Protein AF-A0A353RKW2-F1 (afdb_monomer_lite)

Sequence (80 aa):
MKFKNNRTPFVTTILGITSLVLLFCSCNHSNQEYEPAFPLGEFVRPRYVNPIIVPDTTVLFHCPMNNSDVFWEKGDVFNP

Structure (mmCIF, N/CA/C/O backbone):
data_AF-A0A353RKW2-F1
#
_entry.id   AF-A0A353RKW2-F1
#
loop_
_atom_site.group_PDB
_atom_site.id
_atom_site.type_symbol
_atom_site.label_atom_id
_atom_site.label_alt_id
_atom_site.label_comp_id
_atom_site.label_asym_id
_atom_site.label_entity_id
_atom_site.label_seq_id
_atom_site.pdbx_PDB_ins_code
_atom_site.Cartn_x
_atom_site.Cartn_y
_atom_site.Cartn_z
_atom_site.occupancy
_atom_site.B_iso_or_equiv
_atom_site.auth_seq_id
_atom_site.auth_comp_id
_atom_site.auth_asym_id
_atom_site.auth_atom_id
_atom_site.pdbx_PDB_model_num
ATOM 1 N N . MET A 1 1 ? 26.856 -5.549 -86.699 1.00 40.09 1 MET A N 1
ATOM 2 C CA . MET A 1 1 ? 26.086 -6.277 -85.667 1.00 40.09 1 MET A CA 1
ATOM 3 C C . MET A 1 1 ? 26.718 -5.968 -84.309 1.00 40.09 1 MET A C 1
ATOM 5 O O . MET A 1 1 ? 27.832 -6.407 -84.066 1.00 40.09 1 MET A O 1
ATOM 9 N N . LYS A 1 2 ? 26.113 -5.093 -83.487 1.00 47.28 2 LYS A N 1
ATOM 10 C CA . LYS A 1 2 ? 26.665 -4.729 -82.166 1.00 47.28 2 LYS A CA 1
ATOM 11 C C . LYS A 1 2 ? 26.133 -5.707 -81.117 1.00 47.28 2 LYS A C 1
ATOM 13 O O . LYS A 1 2 ? 24.940 -5.693 -80.829 1.00 47.28 2 LYS A O 1
ATOM 18 N N . PHE A 1 3 ? 27.002 -6.546 -80.560 1.00 53.12 3 PHE A N 1
ATOM 19 C CA . PHE A 1 3 ? 26.662 -7.414 -79.432 1.00 53.12 3 PHE A CA 1
ATOM 20 C C . PHE A 1 3 ? 26.449 -6.548 -78.184 1.00 53.12 3 PHE A C 1
ATOM 22 O O . PHE A 1 3 ? 27.397 -5.986 -77.638 1.00 53.12 3 PHE A O 1
ATOM 29 N N . LYS A 1 4 ? 25.194 -6.389 -77.746 1.00 58.44 4 LYS A N 1
ATOM 30 C CA . LYS A 1 4 ? 24.889 -5.801 -76.436 1.00 58.44 4 LYS A CA 1
ATOM 31 C C . LYS A 1 4 ? 25.358 -6.781 -75.357 1.00 58.44 4 LYS A C 1
ATOM 33 O O . LYS A 1 4 ? 24.928 -7.931 -75.323 1.00 58.44 4 LYS A O 1
ATOM 38 N N . ASN A 1 5 ? 26.277 -6.331 -74.506 1.00 61.28 5 ASN A N 1
ATOM 39 C CA . ASN A 1 5 ? 26.791 -7.112 -73.386 1.00 61.28 5 ASN A CA 1
ATOM 40 C C . ASN A 1 5 ? 25.739 -7.162 -72.266 1.00 61.28 5 ASN A C 1
ATOM 42 O O . ASN A 1 5 ? 25.667 -6.265 -71.433 1.00 61.28 5 ASN A O 1
ATOM 46 N N . ASN A 1 6 ? 24.932 -8.223 -72.243 1.00 58.75 6 ASN A N 1
ATOM 47 C CA . ASN A 1 6 ? 23.859 -8.429 -71.261 1.00 58.75 6 ASN A CA 1
ATOM 48 C C . ASN A 1 6 ? 24.362 -8.773 -69.841 1.00 58.75 6 ASN A C 1
ATOM 50 O O . ASN A 1 6 ? 23.550 -9.002 -68.949 1.00 58.75 6 ASN A O 1
ATOM 54 N N . ARG A 1 7 ? 25.684 -8.803 -69.603 1.00 59.56 7 ARG A N 1
ATOM 55 C CA . ARG A 1 7 ? 26.264 -9.089 -68.278 1.00 59.56 7 ARG A CA 1
ATOM 56 C C . ARG A 1 7 ? 26.161 -7.910 -67.306 1.00 59.56 7 ARG A C 1
ATOM 58 O O . ARG A 1 7 ? 26.057 -8.131 -66.108 1.00 59.56 7 ARG A O 1
ATOM 65 N N . THR A 1 8 ? 26.161 -6.670 -67.796 1.00 60.00 8 THR A N 1
ATOM 66 C CA . THR A 1 8 ? 26.110 -5.471 -66.944 1.00 60.00 8 THR A CA 1
ATOM 67 C C . THR A 1 8 ? 24.766 -5.244 -66.238 1.00 60.00 8 THR A C 1
ATOM 69 O O . THR A 1 8 ? 24.816 -5.017 -65.031 1.00 60.00 8 THR A O 1
ATOM 72 N N . PRO A 1 9 ? 23.576 -5.367 -66.876 1.00 63.44 9 PRO A N 1
ATOM 73 C CA . PRO A 1 9 ? 22.308 -5.152 -66.176 1.00 63.44 9 PRO A CA 1
ATOM 74 C C . PRO A 1 9 ? 22.053 -6.219 -65.108 1.00 63.44 9 PRO A C 1
ATOM 76 O O . PRO A 1 9 ? 21.572 -5.887 -64.033 1.00 63.44 9 PRO A O 1
ATOM 79 N N . PHE A 1 10 ? 22.433 -7.474 -65.380 1.00 70.25 10 PHE A N 1
ATOM 80 C CA . PHE A 1 10 ? 22.252 -8.608 -64.470 1.00 70.25 10 PHE A CA 1
ATOM 81 C C . PHE A 1 10 ? 23.083 -8.468 -63.187 1.00 70.25 10 PHE A C 1
ATOM 83 O O . PHE A 1 10 ? 22.593 -8.722 -62.091 1.00 70.25 10 PHE A O 1
ATOM 90 N N . VAL A 1 11 ? 24.328 -7.998 -63.307 1.00 72.56 11 VAL A N 1
ATOM 91 C CA . VAL A 1 11 ? 25.193 -7.737 -62.147 1.00 72.56 11 VAL A CA 1
ATOM 92 C C . VAL A 1 11 ? 24.679 -6.542 -61.337 1.00 72.56 11 VAL A C 1
ATOM 94 O O . VAL A 1 11 ? 24.684 -6.594 -60.109 1.00 72.56 11 VAL A O 1
ATOM 97 N N . THR A 1 12 ? 24.171 -5.493 -61.995 1.00 71.12 12 THR A N 1
ATOM 98 C CA . THR A 1 12 ? 23.602 -4.330 -61.294 1.00 71.12 12 THR A CA 1
ATOM 99 C C . THR A 1 12 ? 22.294 -4.642 -60.567 1.00 71.12 12 THR A C 1
ATOM 101 O O . THR A 1 12 ? 22.091 -4.132 -59.468 1.00 71.12 12 THR A O 1
ATOM 104 N N . THR A 1 13 ? 21.426 -5.505 -61.112 1.00 73.94 13 THR A N 1
ATOM 105 C CA . THR A 1 13 ? 20.219 -5.949 -60.395 1.00 73.94 13 THR A CA 1
ATOM 106 C C . THR A 1 13 ? 20.561 -6.836 -59.210 1.00 73.94 13 THR A C 1
ATOM 108 O O . THR A 1 13 ? 19.969 -6.658 -58.151 1.00 73.94 13 THR A O 1
ATOM 111 N N . ILE A 1 14 ? 21.539 -7.738 -59.341 1.00 80.00 14 ILE A N 1
ATOM 112 C CA . ILE A 1 14 ? 21.998 -8.559 -58.212 1.00 80.00 14 ILE A CA 1
ATOM 113 C C . ILE A 1 14 ? 22.553 -7.674 -57.091 1.00 80.00 14 ILE A C 1
ATOM 115 O O . ILE A 1 14 ? 22.136 -7.828 -55.947 1.00 80.00 14 ILE A O 1
ATOM 119 N N . LEU A 1 15 ? 23.415 -6.703 -57.417 1.00 77.19 15 LEU A N 1
ATOM 120 C CA . LEU A 1 15 ? 23.965 -5.758 -56.438 1.00 77.19 15 LEU A CA 1
ATOM 121 C C . LEU A 1 15 ? 22.868 -4.935 -55.741 1.00 77.19 15 LEU A C 1
ATOM 123 O O . LEU A 1 15 ? 22.890 -4.782 -54.518 1.00 77.19 15 LEU A O 1
ATOM 127 N N . GLY A 1 16 ? 21.873 -4.461 -56.496 1.00 80.38 16 GLY A N 1
ATOM 128 C CA . GLY A 1 16 ? 20.726 -3.734 -55.946 1.00 80.38 16 GLY A CA 1
ATOM 129 C C . GLY A 1 16 ? 19.878 -4.583 -54.994 1.00 80.38 16 GLY A C 1
ATOM 130 O O . GLY A 1 16 ? 19.540 -4.128 -53.903 1.00 80.38 16 GLY A O 1
ATOM 131 N N . ILE A 1 17 ? 19.598 -5.839 -55.358 1.00 82.75 17 ILE A N 1
ATOM 132 C CA . ILE A 1 17 ? 18.854 -6.780 -54.506 1.00 82.75 17 ILE A CA 1
ATOM 133 C C . ILE A 1 17 ? 19.648 -7.089 -53.230 1.00 82.75 17 ILE A C 1
ATOM 135 O O . ILE A 1 17 ? 19.081 -7.059 -52.141 1.00 82.75 17 ILE A O 1
ATOM 139 N N . THR A 1 18 ? 20.963 -7.318 -53.329 1.00 80.44 18 THR A N 1
ATOM 140 C CA . THR A 1 18 ? 21.800 -7.576 -52.144 1.00 80.44 18 THR A CA 1
ATOM 141 C C . THR A 1 18 ? 21.848 -6.386 -51.187 1.00 80.44 18 THR A C 1
ATOM 143 O O . THR A 1 18 ? 21.782 -6.576 -49.976 1.00 80.44 18 THR A O 1
ATOM 146 N N . SER A 1 19 ? 21.894 -5.156 -51.709 1.00 78.56 19 SER A N 1
ATOM 147 C CA . SER A 1 19 ? 21.855 -3.945 -50.885 1.00 78.56 19 SER A CA 1
ATOM 148 C C . SER A 1 19 ? 20.512 -3.790 -50.169 1.00 78.56 19 SER A C 1
ATOM 150 O O . SER A 1 19 ? 20.492 -3.441 -48.992 1.00 78.56 19 SER A O 1
ATOM 152 N N . LEU A 1 20 ? 19.403 -4.103 -50.844 1.00 78.12 20 LEU A N 1
ATOM 153 C CA . LEU A 1 20 ? 18.064 -4.030 -50.265 1.00 78.12 20 LEU A CA 1
ATOM 154 C C . LEU A 1 20 ? 17.864 -5.058 -49.139 1.00 78.12 20 LEU A C 1
ATOM 156 O O . LEU A 1 20 ? 17.317 -4.718 -48.096 1.00 78.12 20 LEU A O 1
ATOM 160 N N . VAL A 1 21 ? 18.360 -6.288 -49.308 1.00 80.31 21 VAL A N 1
ATOM 161 C CA . VAL A 1 21 ? 18.287 -7.346 -48.280 1.00 80.31 21 VAL A CA 1
ATOM 162 C C . VAL A 1 21 ? 19.064 -6.964 -47.014 1.00 80.31 21 VAL A C 1
ATOM 164 O O . VAL A 1 21 ? 18.581 -7.194 -45.907 1.00 80.31 21 VAL A O 1
ATOM 167 N N . LEU A 1 22 ? 20.229 -6.324 -47.155 1.00 73.06 22 LEU A N 1
ATOM 168 C CA . LEU A 1 22 ? 21.030 -5.871 -46.012 1.00 73.06 22 LEU A CA 1
ATOM 169 C C . LEU A 1 22 ? 20.339 -4.764 -45.195 1.00 73.06 22 LEU A C 1
ATOM 171 O O . LEU A 1 22 ? 20.529 -4.711 -43.982 1.00 73.06 22 LEU A O 1
ATOM 175 N N . LEU A 1 23 ? 19.501 -3.920 -45.815 1.00 72.44 23 LEU A N 1
ATOM 176 C CA . LEU A 1 23 ? 18.724 -2.899 -45.096 1.00 72.44 23 LEU A CA 1
ATOM 177 C C . LEU A 1 23 ? 17.619 -3.491 -44.204 1.00 72.44 23 LEU A C 1
ATOM 179 O O . LEU A 1 23 ? 17.313 -2.911 -43.165 1.00 72.44 23 LEU A O 1
ATOM 183 N N . PHE A 1 24 ? 17.036 -4.636 -44.572 1.00 68.62 24 PHE A N 1
ATOM 184 C CA . PHE A 1 24 ? 15.944 -5.261 -43.811 1.00 68.62 24 PHE A CA 1
ATOM 185 C C . PHE A 1 24 ? 16.414 -6.156 -42.647 1.00 68.62 24 PHE A C 1
ATOM 187 O O . PHE A 1 24 ? 15.596 -6.533 -41.813 1.00 68.62 24 PHE A O 1
ATOM 194 N N . CYS A 1 25 ? 17.712 -6.462 -42.539 1.00 67.50 25 CYS A N 1
ATOM 195 C CA . CYS A 1 25 ? 18.261 -7.335 -41.487 1.00 67.50 25 CYS A CA 1
ATOM 196 C C . CYS A 1 25 ? 18.795 -6.610 -40.231 1.00 67.50 25 CYS A C 1
ATOM 198 O O . CYS A 1 25 ? 19.290 -7.274 -39.323 1.00 67.50 25 CYS A O 1
ATOM 200 N N . SER A 1 26 ? 18.712 -5.278 -40.130 1.00 66.69 26 SER A N 1
ATOM 201 C CA . SER A 1 26 ? 19.373 -4.522 -39.041 1.00 66.69 26 SER A CA 1
ATOM 202 C C . SER A 1 26 ? 18.547 -4.308 -37.762 1.00 66.69 26 SER A C 1
ATOM 204 O O . SER A 1 26 ? 18.967 -3.561 -36.880 1.00 66.69 26 SER A O 1
ATOM 206 N N . CYS A 1 27 ? 17.403 -4.971 -37.589 1.00 66.81 27 CYS A N 1
ATOM 207 C CA . CYS A 1 27 ? 16.633 -4.880 -36.344 1.00 66.81 27 CYS A CA 1
ATOM 208 C C . CYS A 1 27 ? 17.128 -5.892 -35.297 1.00 66.81 27 CYS A C 1
ATOM 210 O O . CYS A 1 27 ? 16.466 -6.888 -35.026 1.00 66.81 27 CYS A O 1
ATOM 212 N N . ASN A 1 28 ? 18.275 -5.619 -34.671 1.00 67.06 28 ASN A N 1
ATOM 213 C CA . ASN A 1 28 ? 18.668 -6.300 -33.436 1.00 67.06 28 ASN A CA 1
ATOM 214 C C . ASN A 1 28 ? 18.113 -5.519 -32.240 1.00 67.06 28 ASN A C 1
ATOM 216 O O . ASN A 1 28 ? 18.752 -4.595 -31.743 1.00 67.06 28 ASN A O 1
ATOM 220 N N . HIS A 1 29 ? 16.910 -5.870 -31.782 1.00 64.38 29 HIS A N 1
ATOM 221 C CA . HIS A 1 29 ? 16.471 -5.476 -30.445 1.00 64.38 29 HIS A CA 1
ATOM 222 C C . HIS A 1 29 ? 17.162 -6.411 -29.451 1.00 64.38 29 HIS A C 1
ATOM 224 O O . HIS A 1 29 ? 16.671 -7.507 -29.179 1.00 64.38 29 HIS A O 1
ATOM 230 N N . SER A 1 30 ? 18.337 -6.023 -28.954 1.00 65.94 30 SER A N 1
ATOM 231 C CA . SER A 1 30 ? 18.873 -6.676 -27.767 1.00 65.94 30 SER A CA 1
ATOM 232 C C . SER A 1 30 ? 17.966 -6.280 -26.605 1.00 65.94 30 SER A C 1
ATOM 234 O O . SER A 1 30 ? 18.012 -5.156 -26.111 1.00 65.94 30 SER A O 1
ATOM 236 N N . ASN A 1 31 ? 17.106 -7.205 -26.179 1.00 64.94 31 ASN A N 1
ATOM 237 C CA . ASN A 1 31 ? 16.616 -7.162 -24.810 1.00 64.94 31 ASN A CA 1
ATOM 238 C C . ASN A 1 31 ? 17.870 -7.307 -23.948 1.00 64.94 31 ASN A C 1
ATOM 240 O O . ASN A 1 31 ? 18.428 -8.397 -23.850 1.00 64.94 31 ASN A O 1
ATOM 244 N N . GLN A 1 32 ? 18.397 -6.189 -23.452 1.00 64.81 32 GLN A N 1
ATOM 245 C CA . GLN A 1 32 ? 19.443 -6.213 -22.442 1.00 64.81 32 GLN A CA 1
ATOM 246 C C . GLN A 1 32 ? 18.819 -6.913 -21.236 1.00 64.81 32 GLN A C 1
ATOM 248 O O . GLN A 1 32 ? 17.927 -6.365 -20.589 1.00 64.81 32 GLN A O 1
ATOM 253 N N . GLU A 1 33 ? 19.209 -8.165 -21.015 1.00 71.50 33 GLU A N 1
ATOM 254 C CA . GLU A 1 33 ? 18.845 -8.893 -19.811 1.00 71.50 33 GLU A CA 1
ATOM 255 C C . GLU A 1 33 ? 19.464 -8.135 -18.633 1.00 71.50 33 GLU A C 1
ATOM 257 O O . GLU A 1 33 ? 20.626 -7.726 -18.679 1.00 71.50 33 GLU A O 1
ATOM 262 N N . TYR A 1 34 ? 18.638 -7.808 -17.644 1.00 73.00 34 TYR A N 1
ATOM 263 C CA . TYR A 1 34 ? 19.056 -6.971 -16.530 1.00 73.00 34 TYR A CA 1
ATOM 264 C C . TYR A 1 34 ? 20.076 -7.724 -15.668 1.00 73.00 34 TYR A C 1
ATOM 266 O O . TYR A 1 34 ? 19.745 -8.748 -15.074 1.00 73.00 34 TYR A O 1
ATOM 274 N N . GLU A 1 35 ? 21.290 -7.183 -15.567 1.00 74.19 35 GLU A N 1
ATOM 275 C CA . GLU A 1 35 ? 22.352 -7.682 -14.689 1.00 74.19 35 GLU A CA 1
ATOM 276 C C . GLU A 1 35 ? 22.517 -6.724 -13.497 1.00 74.19 35 GLU A C 1
ATOM 278 O O . GLU A 1 35 ? 23.040 -5.615 -13.662 1.00 74.19 35 GLU A O 1
ATOM 283 N N . PRO A 1 36 ? 22.046 -7.090 -12.290 1.00 74.31 36 PRO A N 1
ATOM 284 C CA . PRO A 1 36 ? 22.165 -6.231 -11.119 1.00 74.31 36 PRO A CA 1
ATOM 285 C C . PRO A 1 36 ? 23.633 -6.040 -10.715 1.00 74.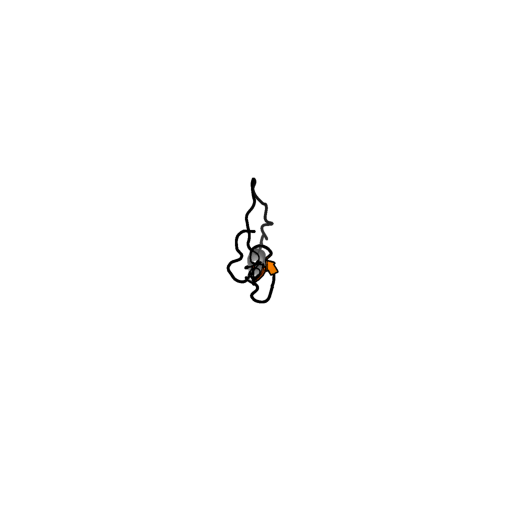31 36 PRO A C 1
ATOM 287 O O . PRO A 1 36 ? 24.354 -7.002 -10.452 1.00 74.31 36 PRO A O 1
ATOM 290 N N . ALA A 1 37 ? 24.067 -4.785 -10.587 1.00 75.31 37 ALA A N 1
ATOM 291 C CA . ALA A 1 37 ? 25.384 -4.457 -10.046 1.00 75.31 37 ALA A CA 1
ATOM 292 C C . ALA A 1 37 ? 25.393 -4.512 -8.503 1.00 75.31 37 ALA A C 1
ATOM 294 O O . ALA A 1 37 ? 24.452 -4.085 -7.834 1.00 75.31 37 ALA A O 1
ATOM 295 N N . PHE A 1 38 ? 26.483 -5.026 -7.926 1.00 79.25 38 PHE A N 1
ATOM 296 C CA . PHE A 1 38 ? 26.745 -5.034 -6.480 1.00 79.25 38 PHE A CA 1
ATOM 297 C C . PHE A 1 38 ? 26.902 -3.597 -5.930 1.00 79.25 38 PHE A C 1
ATOM 299 O O . PHE A 1 38 ? 27.478 -2.759 -6.628 1.00 79.25 38 PHE A O 1
ATOM 306 N N . PRO A 1 39 ? 26.489 -3.287 -4.678 1.00 79.69 39 PRO A N 1
ATOM 307 C CA . PRO A 1 39 ? 26.002 -4.191 -3.623 1.00 79.69 39 PRO A CA 1
ATOM 308 C C . PRO A 1 39 ? 24.489 -4.400 -3.571 1.00 79.69 39 PRO A C 1
ATOM 310 O O . PRO A 1 39 ? 24.029 -5.378 -2.990 1.00 79.69 39 PRO A O 1
ATOM 313 N N . LEU A 1 40 ? 23.723 -3.498 -4.169 1.00 81.81 40 LEU A N 1
ATOM 314 C CA . LEU A 1 40 ? 22.277 -3.585 -4.282 1.00 81.81 40 LEU A CA 1
ATOM 315 C C . LEU A 1 40 ? 21.927 -3.157 -5.699 1.00 81.81 40 LEU A C 1
ATOM 317 O O . LEU A 1 40 ? 22.330 -2.076 -6.131 1.00 81.81 40 LEU A O 1
ATOM 321 N N . GLY A 1 41 ? 21.193 -4.019 -6.399 1.00 82.12 41 GLY A N 1
ATOM 322 C CA . GLY A 1 41 ? 20.633 -3.679 -7.697 1.00 82.12 41 GLY A CA 1
ATOM 323 C C . GLY A 1 41 ? 19.622 -2.534 -7.599 1.00 82.12 41 GLY A C 1
ATOM 324 O O . GLY A 1 41 ? 19.342 -1.983 -6.533 1.00 82.12 41 GLY A O 1
ATOM 325 N N . GLU A 1 42 ? 19.038 -2.183 -8.735 1.00 84.88 42 GLU A N 1
ATOM 326 C CA . GLU A 1 42 ? 18.006 -1.160 -8.813 1.00 84.88 42 GLU A CA 1
ATOM 327 C C . GLU A 1 42 ? 16.732 -1.562 -8.058 1.00 84.88 42 GLU A C 1
ATOM 329 O O . GLU A 1 42 ? 16.280 -2.708 -8.092 1.00 84.88 42 GLU A O 1
ATOM 334 N N . PHE A 1 43 ? 16.092 -0.575 -7.433 1.00 89.75 43 PHE A N 1
ATOM 335 C CA . PHE A 1 43 ? 14.771 -0.726 -6.831 1.00 89.75 43 PHE A CA 1
ATOM 336 C C . PHE A 1 43 ? 13.704 -0.263 -7.824 1.00 89.75 43 PHE A C 1
ATOM 338 O O . PHE A 1 43 ? 13.287 0.899 -7.834 1.00 89.75 43 PHE A O 1
ATOM 345 N N . VAL A 1 44 ? 13.261 -1.182 -8.681 1.00 90.00 44 VAL A N 1
ATOM 346 C CA . VAL A 1 44 ? 12.228 -0.910 -9.686 1.00 90.00 44 VAL A CA 1
ATOM 347 C C . VAL A 1 44 ? 10.841 -1.070 -9.065 1.00 90.00 44 VAL A C 1
ATOM 349 O O . VAL A 1 44 ? 10.486 -2.135 -8.564 1.00 90.00 44 VAL A O 1
ATOM 352 N N . ARG A 1 45 ? 10.020 -0.015 -9.119 1.00 95.06 45 ARG A N 1
ATOM 353 C CA . ARG A 1 45 ? 8.618 -0.088 -8.680 1.00 95.06 45 ARG A CA 1
ATOM 354 C C . ARG A 1 45 ? 7.773 -0.7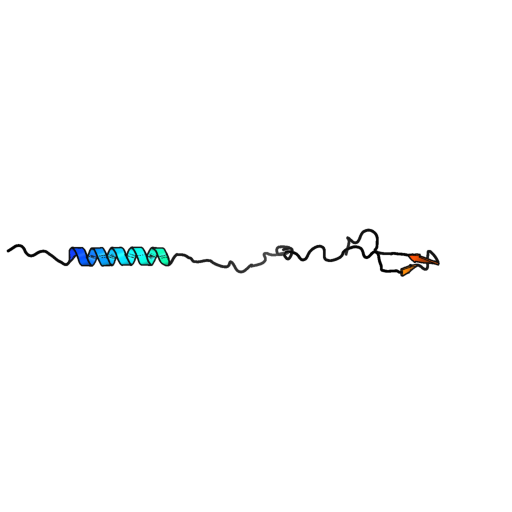75 -9.758 1.00 95.06 45 ARG A C 1
ATOM 356 O O . ARG A 1 45 ? 7.736 -0.266 -10.881 1.00 95.06 45 ARG A O 1
ATOM 363 N N . PRO A 1 46 ? 7.041 -1.856 -9.439 1.00 95.31 46 PRO A N 1
ATOM 364 C CA . PRO A 1 46 ? 6.126 -2.460 -10.395 1.00 95.31 46 PRO A CA 1
ATOM 365 C C . PRO A 1 46 ? 5.045 -1.464 -10.831 1.00 95.31 46 PRO A C 1
ATOM 367 O O . PRO A 1 46 ? 4.508 -0.690 -10.027 1.00 95.31 46 PRO A O 1
ATOM 370 N N . ARG A 1 47 ? 4.732 -1.474 -12.128 1.00 96.31 47 ARG A N 1
ATOM 371 C CA . ARG A 1 47 ? 3.759 -0.555 -12.725 1.00 96.31 47 ARG A CA 1
ATOM 372 C C . ARG A 1 47 ? 2.368 -0.825 -12.145 1.00 96.31 47 ARG A C 1
ATOM 374 O O . ARG A 1 47 ? 1.924 -1.965 -12.143 1.00 96.31 47 ARG A O 1
ATOM 381 N N . TYR A 1 48 ? 1.686 0.232 -11.704 1.00 96.62 48 TYR A N 1
ATOM 382 C CA . TYR A 1 48 ? 0.309 0.188 -11.182 1.00 96.62 48 TYR A CA 1
ATOM 383 C C . TYR A 1 48 ? 0.092 -0.631 -9.898 1.00 96.62 48 TYR A C 1
ATOM 385 O O . TYR A 1 48 ? -1.044 -0.978 -9.597 1.00 96.62 48 TYR A O 1
ATOM 393 N N . VAL A 1 49 ? 1.152 -0.936 -9.143 1.00 97.81 49 VAL A N 1
ATOM 394 C CA . VAL A 1 49 ? 1.041 -1.729 -7.904 1.00 97.81 49 VAL A CA 1
ATOM 395 C C . VAL A 1 49 ? 1.010 -0.860 -6.642 1.00 97.81 49 VAL A C 1
ATOM 397 O O . VAL A 1 49 ? 0.329 -1.205 -5.688 1.00 97.81 49 VAL A O 1
ATOM 400 N N . ASN A 1 50 ? 1.725 0.268 -6.616 1.00 96.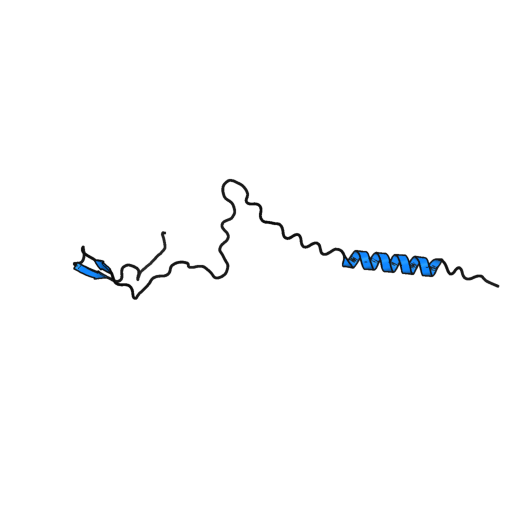19 50 ASN A N 1
ATOM 401 C CA . ASN A 1 50 ? 1.762 1.147 -5.442 1.00 96.19 50 ASN A CA 1
ATOM 402 C C . ASN A 1 50 ? 0.564 2.115 -5.392 1.00 96.19 50 ASN A C 1
ATOM 404 O O . ASN A 1 50 ? 0.168 2.608 -6.455 1.00 96.19 50 ASN A O 1
ATOM 408 N N . PRO A 1 51 ? 0.077 2.485 -4.187 1.00 95.88 51 PRO A N 1
ATOM 409 C CA . PRO A 1 51 ? 0.546 2.064 -2.853 1.00 95.88 51 PRO A CA 1
ATOM 410 C C . PRO A 1 51 ? 0.155 0.619 -2.496 1.00 95.88 51 PRO A C 1
ATOM 412 O O . PRO A 1 51 ? -0.916 0.159 -2.870 1.00 95.88 51 PRO A O 1
ATOM 415 N N . ILE A 1 52 ? 1.022 -0.085 -1.758 1.00 97.19 52 ILE A N 1
ATOM 416 C CA . ILE A 1 52 ? 0.772 -1.480 -1.335 1.00 97.19 52 ILE A CA 1
ATOM 417 C C . ILE A 1 52 ? -0.213 -1.552 -0.164 1.00 97.19 52 ILE A C 1
ATOM 419 O O . ILE A 1 52 ? -1.007 -2.483 -0.075 1.00 97.19 52 ILE A O 1
ATOM 423 N N . ILE A 1 53 ? -0.137 -0.577 0.742 1.00 97.19 53 ILE A N 1
ATOM 424 C CA . ILE A 1 53 ? -0.966 -0.474 1.942 1.00 97.19 53 ILE A CA 1
ATOM 425 C C . ILE A 1 53 ? -1.594 0.920 1.929 1.00 97.19 53 ILE A C 1
ATOM 427 O O . ILE A 1 53 ? -0.919 1.906 1.622 1.00 97.19 53 ILE A O 1
ATOM 431 N N . VAL A 1 54 ? -2.888 0.987 2.231 1.00 97.19 54 VAL A N 1
ATOM 432 C CA . VAL A 1 54 ? -3.661 2.226 2.375 1.00 97.19 54 VAL A CA 1
ATOM 433 C C . VAL A 1 54 ? -4.463 2.166 3.676 1.00 97.19 54 VAL A C 1
ATOM 435 O O . VAL A 1 54 ? -4.759 1.059 4.125 1.00 97.19 54 VAL A O 1
ATOM 438 N N . PRO A 1 55 ? -4.815 3.312 4.283 1.00 97.88 55 PRO A N 1
ATOM 439 C CA . PRO A 1 55 ? -5.603 3.324 5.511 1.00 97.88 55 PRO A CA 1
ATOM 440 C C . PRO A 1 55 ? -6.935 2.591 5.345 1.00 97.88 55 PRO A C 1
ATOM 442 O O . PRO A 1 55 ? -7.671 2.849 4.387 1.00 97.88 55 PRO A O 1
ATOM 445 N N . ASP A 1 56 ? -7.274 1.730 6.304 1.00 97.81 56 ASP A N 1
ATOM 446 C CA . ASP A 1 56 ? -8.597 1.117 6.389 1.00 97.81 56 ASP A CA 1
ATOM 447 C C . ASP A 1 56 ? -9.446 1.850 7.434 1.00 97.81 56 ASP A C 1
ATOM 449 O O . ASP A 1 56 ? -9.13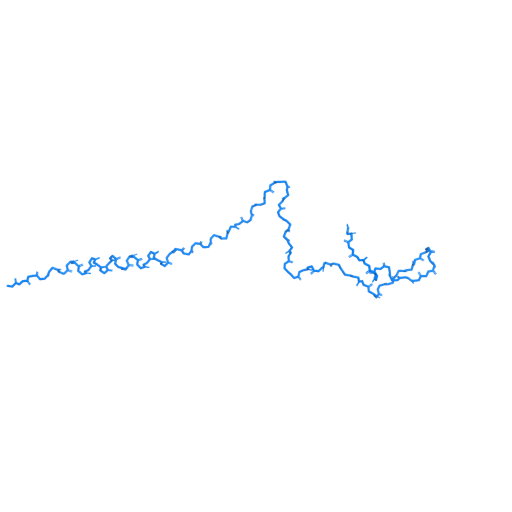0 1.932 8.621 1.00 97.81 56 ASP A O 1
ATOM 453 N N . THR A 1 57 ? -10.561 2.416 6.975 1.00 97.25 57 THR A N 1
ATOM 454 C CA . THR A 1 57 ? -11.480 3.188 7.823 1.00 97.25 57 THR A CA 1
ATOM 455 C C . THR A 1 57 ? -12.556 2.334 8.496 1.00 97.25 57 THR A C 1
ATOM 457 O O . THR A 1 57 ? -13.375 2.872 9.242 1.00 97.25 57 THR A O 1
ATOM 460 N N . THR A 1 58 ? -12.566 1.026 8.229 1.00 98.00 58 THR A N 1
ATOM 461 C CA . THR A 1 58 ? -13.592 0.071 8.665 1.00 98.00 58 THR A CA 1
ATOM 462 C C . THR A 1 58 ? -13.111 -0.878 9.760 1.00 98.00 58 THR A C 1
ATOM 464 O O . THR A 1 58 ? -13.936 -1.427 10.490 1.00 98.00 58 THR A O 1
ATOM 467 N N . VAL A 1 59 ? -11.795 -1.041 9.919 1.00 97.56 59 VAL A N 1
ATOM 468 C CA . VAL A 1 59 ? -11.212 -1.961 10.898 1.00 97.56 59 VAL A CA 1
ATOM 469 C C . VAL A 1 59 ? -11.241 -1.356 12.299 1.00 97.56 59 VAL A C 1
ATOM 471 O O . VAL A 1 59 ? -10.794 -0.231 12.534 1.00 97.56 59 VAL A O 1
ATOM 474 N N . LEU A 1 60 ? -11.749 -2.142 13.249 1.00 98.00 60 LEU A N 1
ATOM 475 C CA . LEU A 1 60 ? -11.819 -1.799 14.665 1.00 98.00 60 LEU A CA 1
ATOM 476 C C . LEU A 1 60 ? -10.851 -2.653 15.478 1.00 98.00 60 LEU A C 1
ATOM 478 O O . LEU A 1 60 ? -10.722 -3.858 15.270 1.00 98.00 60 LEU A O 1
ATOM 482 N N . PHE A 1 61 ? -10.221 -2.014 16.454 1.00 98.38 61 PHE A N 1
ATOM 483 C CA . PHE A 1 61 ? -9.403 -2.654 17.471 1.00 98.38 61 PHE A CA 1
ATOM 484 C C . PHE A 1 61 ? -9.900 -2.227 18.852 1.00 98.38 61 PHE A C 1
ATOM 486 O O . PHE A 1 61 ? -10.017 -1.032 19.121 1.00 98.38 61 PHE A O 1
ATOM 493 N N . HIS A 1 62 ? -10.163 -3.187 19.739 1.00 98.50 62 HIS A N 1
ATOM 494 C CA . HIS A 1 62 ? -10.505 -2.887 21.128 1.00 98.50 62 HIS A CA 1
ATOM 495 C C . HIS A 1 62 ? -9.233 -2.542 21.915 1.00 98.50 62 HIS A C 1
ATOM 497 O O . HIS A 1 62 ? -8.488 -3.428 22.339 1.00 98.50 62 HIS A O 1
ATOM 503 N N . CYS A 1 63 ? -8.957 -1.248 22.083 1.00 98.56 63 CYS A N 1
ATOM 504 C CA . CYS A 1 63 ? -7.735 -0.763 22.710 1.00 98.56 63 CYS A CA 1
ATOM 505 C C . CYS A 1 63 ? -7.827 -0.861 24.242 1.00 98.56 63 CYS A C 1
ATOM 507 O O . CYS A 1 63 ? -8.614 -0.125 24.841 1.00 98.56 63 CYS A O 1
ATOM 509 N N . PRO A 1 64 ? -6.986 -1.674 24.915 1.00 98.25 64 PRO A N 1
ATOM 510 C CA . PRO A 1 64 ? -7.059 -1.843 26.368 1.00 98.25 64 PRO A CA 1
ATOM 511 C C . PRO A 1 64 ? -6.646 -0.579 27.134 1.00 98.25 64 PRO A C 1
ATOM 513 O O . PRO A 1 64 ? -7.112 -0.359 28.247 1.00 98.25 64 PRO A O 1
ATOM 516 N N . MET A 1 65 ? -5.810 0.276 26.536 1.00 98.50 65 MET A N 1
ATOM 517 C CA . MET A 1 65 ? -5.403 1.551 27.140 1.00 98.50 65 MET A CA 1
ATOM 518 C C . MET A 1 65 ? -6.555 2.560 27.174 1.00 98.50 65 MET A C 1
ATOM 520 O O . MET A 1 65 ? -6.662 3.342 28.115 1.00 98.50 65 MET A O 1
ATOM 524 N N . ASN A 1 66 ? -7.425 2.526 26.161 1.00 97.62 66 ASN A N 1
ATOM 525 C CA . ASN A 1 66 ? -8.586 3.409 26.063 1.00 97.62 66 ASN A CA 1
ATOM 526 C C . ASN A 1 66 ? -9.858 2.761 26.633 1.00 97.62 66 ASN A C 1
ATOM 528 O O . ASN A 1 66 ? -10.844 3.460 26.857 1.00 97.62 66 ASN A O 1
ATOM 532 N N . ASN A 1 67 ? -9.832 1.440 26.849 1.00 98.12 67 ASN A N 1
ATOM 533 C CA . ASN A 1 67 ? -10.983 0.605 27.182 1.00 98.12 67 ASN A CA 1
ATOM 534 C C . ASN A 1 67 ? -12.170 0.841 26.224 1.00 98.12 67 ASN A C 1
ATOM 536 O O . ASN A 1 67 ? -13.318 0.991 26.647 1.00 98.12 67 ASN A O 1
ATOM 540 N N . SER A 1 68 ? -11.870 0.958 24.928 1.00 98.56 68 SER A N 1
ATOM 541 C CA . SER A 1 68 ? -12.837 1.267 23.874 1.00 98.56 68 SER A CA 1
ATOM 542 C C . SER A 1 68 ? -12.355 0.808 22.497 1.00 98.56 68 SER A C 1
ATOM 544 O O . SER A 1 68 ? -11.163 0.566 22.286 1.00 98.56 68 SER A O 1
ATOM 546 N N . ASP A 1 69 ? -13.287 0.712 21.548 1.00 98.56 69 ASP A N 1
ATOM 547 C CA . ASP A 1 69 ? -12.968 0.414 20.154 1.00 98.56 69 ASP A CA 1
ATOM 548 C C . ASP A 1 69 ? -12.402 1.651 19.448 1.00 98.56 69 ASP A C 1
ATOM 550 O O . ASP A 1 69 ? -12.957 2.751 19.529 1.00 98.56 69 ASP A O 1
ATOM 554 N N . VAL A 1 70 ? -11.293 1.468 18.731 1.00 98.25 70 VAL A N 1
ATOM 555 C CA . VAL A 1 70 ? -10.614 2.513 17.962 1.00 98.25 70 VAL A CA 1
ATOM 556 C C . VAL A 1 70 ? -10.355 2.054 16.530 1.00 98.25 70 VAL A C 1
ATOM 558 O O . VAL A 1 70 ? -10.039 0.891 16.274 1.00 98.25 70 VAL A O 1
ATOM 561 N N . PHE A 1 71 ? -10.443 2.990 15.588 1.00 98.44 71 PHE A N 1
ATOM 562 C CA . PHE A 1 71 ? -10.049 2.777 14.195 1.00 98.44 71 PHE A CA 1
ATOM 563 C C . PHE A 1 71 ? -8.532 2.950 14.056 1.00 98.44 71 PHE A C 1
ATOM 565 O O . PHE A 1 71 ? -8.051 4.015 13.669 1.00 98.44 71 PHE A O 1
ATOM 572 N N . TRP A 1 72 ? -7.781 1.930 14.468 1.00 97.88 72 TRP A N 1
ATOM 573 C CA . TRP A 1 72 ? -6.342 2.027 14.733 1.00 97.88 72 TRP A CA 1
ATOM 574 C C . TRP A 1 72 ? -5.483 2.374 13.501 1.00 97.88 72 TRP A C 1
ATOM 576 O O . TRP A 1 72 ? -4.465 3.040 13.657 1.00 97.88 72 TRP A O 1
ATOM 586 N N . GLU A 1 73 ? -5.910 1.990 12.294 1.00 98.12 73 GLU A N 1
ATOM 587 C CA . GLU A 1 73 ? -5.191 2.237 11.029 1.00 98.12 73 GLU A CA 1
ATOM 588 C C . GLU A 1 73 ? -5.914 3.204 10.077 1.00 98.12 73 GLU A C 1
ATOM 590 O O . GLU A 1 73 ? -5.521 3.369 8.925 1.00 98.12 73 GLU A O 1
ATOM 595 N N . LYS A 1 74 ? -6.958 3.893 10.557 1.00 97.94 74 LYS A N 1
ATOM 596 C CA . LYS A 1 74 ? -7.734 4.860 9.757 1.00 97.94 74 LYS A CA 1
ATOM 597 C C . LYS A 1 74 ? -6.953 6.132 9.394 1.00 97.94 74 LYS A C 1
ATOM 599 O O . LYS A 1 74 ? -7.379 6.862 8.502 1.00 97.94 74 LYS A O 1
ATOM 604 N N . GLY A 1 75 ? -5.885 6.432 10.135 1.00 96.31 75 GLY A N 1
ATOM 605 C CA . GLY A 1 75 ? -5.013 7.589 9.921 1.00 96.31 75 GLY A CA 1
ATOM 606 C C . GLY A 1 75 ? -4.018 7.357 8.785 1.00 96.31 75 GLY A C 1
ATOM 607 O O . GLY A 1 75 ? -4.421 7.125 7.653 1.00 96.31 75 GLY A O 1
ATOM 608 N N . ASP A 1 76 ? -2.722 7.416 9.090 1.00 96.75 76 ASP A N 1
ATOM 609 C CA . ASP A 1 76 ? -1.646 7.193 8.120 1.00 96.75 76 ASP A CA 1
ATOM 610 C C . ASP A 1 76 ? -0.967 5.832 8.340 1.00 96.75 76 ASP A C 1
ATOM 612 O O . ASP A 1 76 ? -0.641 5.463 9.469 1.00 96.75 76 ASP A O 1
ATOM 616 N N . VAL A 1 77 ? -0.684 5.117 7.246 1.00 96.81 77 VAL A N 1
ATOM 617 C CA . VAL A 1 77 ? 0.052 3.838 7.224 1.00 96.81 77 VAL A CA 1
ATOM 618 C C . VAL A 1 77 ? 1.220 3.953 6.244 1.00 96.81 77 VAL A C 1
ATOM 620 O O . VAL A 1 77 ? 1.014 4.068 5.038 1.00 96.81 77 VAL A O 1
ATOM 623 N N . PHE A 1 78 ? 2.457 4.029 6.746 1.00 93.25 78 PHE A N 1
ATOM 624 C CA . PHE A 1 78 ? 3.577 4.476 5.898 1.00 93.25 78 PHE A CA 1
ATOM 625 C C . PHE A 1 78 ? 4.976 3.941 6.247 1.00 93.25 78 PHE A C 1
ATOM 627 O O . PHE A 1 78 ? 5.810 3.880 5.346 1.00 93.25 78 PHE A O 1
ATOM 634 N N . ASN A 1 79 ? 5.240 3.520 7.489 1.00 95.44 79 ASN A N 1
ATOM 635 C CA . ASN A 1 79 ? 6.536 2.968 7.911 1.00 95.44 79 ASN A CA 1
ATOM 636 C C . ASN A 1 79 ? 6.414 1.460 8.184 1.00 95.44 79 ASN A C 1
ATOM 638 O O . ASN A 1 79 ? 6.116 1.097 9.325 1.00 95.44 79 ASN A O 1
ATOM 642 N N . PRO A 1 80 ? 6.570 0.609 7.153 1.00 92.06 80 PRO A N 1
ATOM 643 C CA . PRO A 1 80 ? 6.56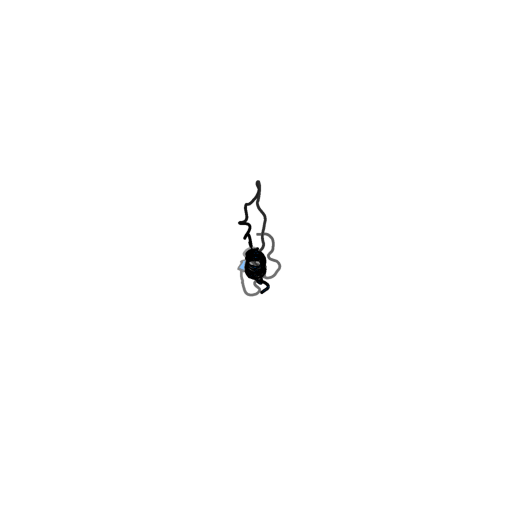6 -0.838 7.333 1.00 92.06 80 PRO A CA 1
ATOM 644 C C . PRO A 1 80 ? 7.779 -1.331 8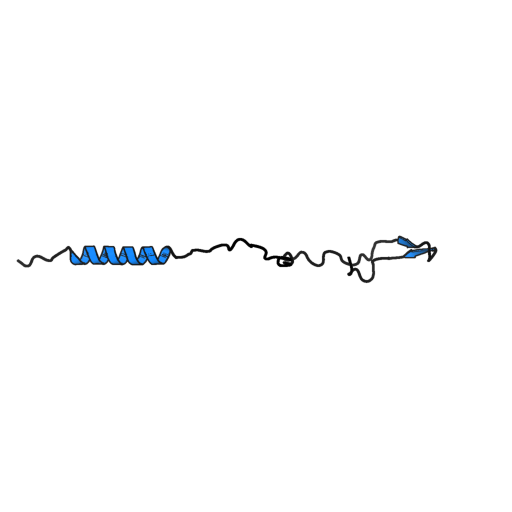.132 1.00 92.06 80 PRO A C 1
ATOM 646 O O . PRO A 1 80 ? 8.843 -0.668 8.087 1.00 92.06 80 PRO A O 1
#

Foldseek 3Di:
DDDDPPPVVVVVVVVVVVVVVVVVPPPDPPPPDDDADPDGRDDDDPPPCPPVDDADQPDWDCDPVVNGIDSVRNPDDDDD

pLDDT: mean 82.79, std 15.14, range [40.09, 98.56]

Radius of gyration: 35.21 Å; chains: 1; bounding box: 40×17×113 Å

Secondary structure (DSSP, 8-state):
-----THHHHHHHHHHHHHHHHHHT----------PPSS----PPPTTT--S----SS--EEETTTTEEE-TTSS-----